Protein AF-A0A9N9JPP6-F1 (afdb_monomer_lite)

Organism: NCBI:txid1433469

Radius of gyration: 51.6 Å; chains: 1; bounding box: 76×22×141 Å

Foldseek 3Di:
DEEAEDDDPCPLVPPCPVVVPDDPVVVVVCVVVPVDYAYQDDCVNPNPVDPSNVVRVVSNVVSVVPPPDDDDDPVNVVVVVVVVVVVVVVVVVVVVVVVVVVVVVVVVVVVVVVVVVVVVVVVVVVVVVVVVVVVVVVVVVVVVVVCVCVVDVVVVVVVVVVVVVD

Sequence (166 aa):
MAVFSKPTREQMTSPDKMQRDLNIPFKKFVASIGGRMGISPNPEIFTPDFAIYQNLLLEIKNHINNTPRVYENEKFKEVRKSYDDLQLKKDLEKETAKKNYEEDLIKVGKQKAEEHYNQRIAEITLDYDDRVTEILVVFAAAAIIGIIVFANPAVCRLAITLLANS

Structure (mmCIF, N/CA/C/O backbone):
data_AF-A0A9N9JPP6-F1
#
_entry.id   AF-A0A9N9JPP6-F1
#
loop_
_atom_site.group_PDB
_atom_site.id
_atom_site.type_symbol
_atom_site.label_atom_id
_atom_site.label_alt_id
_atom_site.label_comp_id
_atom_site.label_asym_id
_atom_site.label_entity_id
_atom_site.label_seq_id
_atom_site.pdbx_PDB_ins_code
_atom_site.Cartn_x
_atom_site.Cartn_y
_atom_site.Cartn_z
_atom_site.occupancy
_atom_site.B_iso_or_equiv
_atom_site.auth_seq_id
_atom_site.auth_comp_id
_atom_site.auth_asym_id
_atom_site.auth_atom_id
_atom_site.pdbx_PDB_model_num
ATOM 1 N N . MET A 1 1 ? -9.484 1.822 21.577 1.00 88.38 1 MET A N 1
ATOM 2 C CA . MET A 1 1 ? -10.872 2.253 21.843 1.00 88.38 1 MET A CA 1
ATOM 3 C C . MET A 1 1 ? -11.657 1.048 22.327 1.00 88.38 1 MET A C 1
ATOM 5 O O . MET A 1 1 ? -11.333 -0.056 21.908 1.00 88.38 1 MET A O 1
ATOM 9 N N . ALA A 1 2 ? -12.646 1.251 23.192 1.00 92.38 2 ALA A N 1
ATOM 10 C CA . ALA A 1 2 ? -13.611 0.225 23.580 1.00 92.38 2 ALA A CA 1
ATOM 11 C C . ALA A 1 2 ? -14.945 0.464 22.860 1.00 92.38 2 ALA A C 1
ATOM 13 O O . ALA A 1 2 ? -15.378 1.607 22.773 1.00 92.38 2 ALA A O 1
ATOM 14 N N . VAL A 1 3 ? -15.606 -0.581 22.365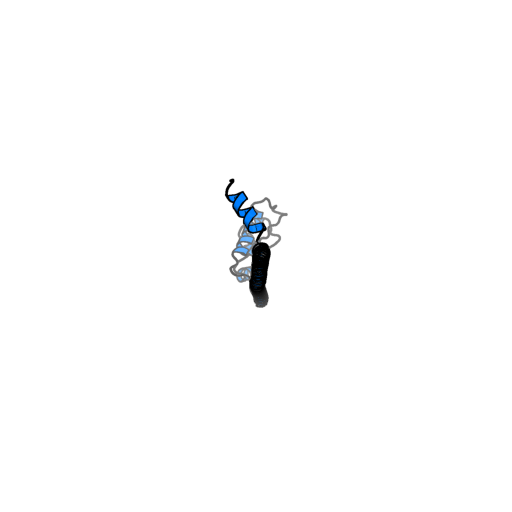 1.00 94.56 3 VAL A N 1
ATOM 15 C CA . VAL A 1 3 ? -16.968 -0.464 21.823 1.00 94.56 3 VAL A CA 1
ATOM 16 C C . VAL A 1 3 ? -17.880 -1.379 22.614 1.00 94.56 3 VAL A C 1
ATOM 18 O O . VAL A 1 3 ? -17.627 -2.579 22.708 1.00 94.56 3 VAL A O 1
ATOM 21 N N . PHE A 1 4 ? -18.925 -0.806 23.198 1.00 93.62 4 PHE A N 1
ATOM 22 C CA . PHE A 1 4 ? -19.883 -1.546 24.004 1.00 93.62 4 PHE A CA 1
ATOM 23 C C . PHE A 1 4 ? -21.088 -1.929 23.152 1.00 93.62 4 PHE A C 1
ATOM 25 O O . PHE A 1 4 ? -21.653 -1.091 22.451 1.00 93.62 4 PHE A O 1
ATOM 32 N N . SER A 1 5 ? -21.449 -3.208 23.182 1.00 93.38 5 SER A N 1
ATOM 33 C CA . SER A 1 5 ? -22.584 -3.751 22.436 1.00 93.38 5 SER A CA 1
ATOM 34 C C . SER A 1 5 ? -23.823 -3.867 23.318 1.00 93.38 5 SER A C 1
ATOM 36 O O . SER A 1 5 ? -23.725 -3.838 24.545 1.00 93.38 5 SER A O 1
ATOM 38 N N . LYS A 1 6 ? -24.985 -4.016 22.671 1.00 91.81 6 LYS A N 1
ATOM 39 C CA . LYS A 1 6 ? -26.300 -4.161 23.317 1.00 91.81 6 LYS A CA 1
ATOM 40 C C . LYS A 1 6 ? -26.628 -3.029 24.309 1.00 91.81 6 LYS A C 1
ATOM 42 O O . LYS A 1 6 ? -26.980 -3.313 25.455 1.00 91.81 6 LYS A O 1
ATOM 47 N N . PRO A 1 7 ? -26.521 -1.753 23.896 1.00 94.19 7 PRO A N 1
ATOM 48 C CA . PRO A 1 7 ? -26.941 -0.650 24.747 1.00 94.19 7 PRO A CA 1
ATOM 49 C C . PRO A 1 7 ? -28.439 -0.716 25.043 1.00 94.19 7 PRO A C 1
ATOM 51 O O . PRO A 1 7 ? -29.235 -1.199 24.233 1.00 94.19 7 PRO A O 1
ATOM 54 N N . THR A 1 8 ? -28.832 -0.170 26.188 1.00 95.38 8 THR A N 1
ATOM 55 C CA . THR A 1 8 ? -30.239 0.133 26.458 1.00 95.38 8 THR A CA 1
ATOM 56 C C . THR A 1 8 ? -30.688 1.348 25.646 1.00 95.38 8 THR A C 1
ATOM 58 O O . THR A 1 8 ? -29.871 2.136 25.162 1.00 95.38 8 THR A O 1
ATOM 61 N N . ARG A 1 9 ? -32.006 1.555 25.534 1.00 95.31 9 ARG A N 1
ATOM 62 C CA . ARG A 1 9 ? -32.556 2.746 24.870 1.00 95.31 9 ARG A CA 1
ATOM 63 C C . ARG A 1 9 ? -32.009 4.042 25.476 1.00 95.31 9 ARG A C 1
ATOM 65 O O . ARG A 1 9 ? -31.587 4.909 24.723 1.00 95.31 9 ARG A O 1
ATOM 72 N N . GLU A 1 10 ? -31.945 4.136 26.806 1.00 95.19 10 GLU A N 1
ATOM 73 C CA . GLU A 1 10 ? -31.399 5.311 27.501 1.00 95.19 10 GLU A CA 1
ATOM 74 C C . GLU A 1 10 ? -29.927 5.561 27.168 1.00 95.19 10 GLU A C 1
ATOM 76 O O . GLU A 1 10 ? -29.527 6.703 26.954 1.00 95.19 10 GLU A O 1
ATOM 81 N N . GLN A 1 11 ? -29.117 4.502 27.087 1.00 94.69 11 GLN A N 1
ATOM 82 C CA . GLN A 1 11 ? -27.703 4.615 26.728 1.00 94.69 11 GLN A CA 1
ATOM 83 C C . GLN A 1 11 ? -27.504 5.113 25.292 1.00 94.69 11 GLN A C 1
ATOM 85 O O . GLN A 1 11 ? -26.522 5.796 25.030 1.00 94.69 11 GLN A O 1
ATOM 90 N N . MET A 1 12 ? -28.433 4.813 24.377 1.00 93.69 12 MET A N 1
ATOM 91 C CA . MET A 1 12 ? -28.393 5.313 22.997 1.00 93.69 12 MET A CA 1
ATOM 92 C C . MET A 1 12 ? -28.894 6.756 22.863 1.00 93.69 12 MET A C 1
ATOM 94 O O . MET A 1 12 ? -28.460 7.470 21.967 1.00 93.69 12 MET A O 1
ATOM 98 N N . THR A 1 13 ? -29.824 7.190 23.717 1.00 93.88 13 THR A N 1
ATOM 99 C CA . THR A 1 13 ? -30.437 8.527 23.629 1.00 93.88 13 THR A CA 1
ATOM 100 C C . THR A 1 13 ? -29.732 9.585 24.472 1.00 93.88 13 THR A C 1
ATOM 102 O O . THR A 1 13 ? -29.945 10.775 24.257 1.00 93.88 13 THR A O 1
ATOM 105 N N . SER A 1 14 ? -28.941 9.182 25.468 1.00 92.12 14 SER A N 1
ATOM 106 C CA . SER A 1 14 ? -28.325 10.090 26.437 1.00 92.12 14 SER A CA 1
ATOM 107 C C . SER A 1 14 ? -26.793 10.045 26.356 1.00 92.12 14 SER A C 1
ATOM 109 O O . SER A 1 14 ? -26.220 9.017 26.724 1.00 92.12 14 SER A O 1
ATOM 111 N N . PRO A 1 15 ? -26.124 11.157 25.985 1.00 78.69 15 PRO A N 1
ATOM 112 C CA . PRO A 1 15 ? -24.684 11.191 25.690 1.00 78.69 15 PRO A CA 1
ATOM 113 C C . PRO A 1 15 ? -23.775 10.585 26.773 1.00 78.69 15 PRO A C 1
ATOM 115 O O . PRO A 1 15 ? -22.857 9.833 26.469 1.00 78.69 15 PRO A O 1
ATOM 118 N N . ASP A 1 16 ? -24.078 10.822 28.052 1.00 88.19 16 ASP A N 1
ATOM 119 C CA . ASP A 1 16 ? -23.195 10.417 29.158 1.00 88.19 16 ASP A CA 1
ATOM 120 C C . ASP A 1 16 ? -23.697 9.190 29.933 1.00 88.19 16 ASP A C 1
ATOM 122 O O . ASP A 1 16 ? -23.066 8.740 30.897 1.00 88.19 16 ASP A O 1
ATOM 126 N N . LYS A 1 17 ? -24.872 8.656 29.577 1.00 94.50 17 LYS A N 1
ATOM 127 C CA . LYS A 1 17 ? -25.525 7.597 30.362 1.00 94.50 17 LYS A CA 1
ATOM 128 C C . LYS A 1 17 ? -24.664 6.340 30.405 1.00 94.50 17 LYS A C 1
ATOM 130 O O . LYS A 1 17 ? -24.417 5.813 31.488 1.00 94.50 17 LYS A O 1
ATOM 135 N N . MET A 1 18 ? -24.123 5.937 29.258 1.00 91.56 18 MET A N 1
ATOM 136 C CA . MET A 1 18 ? -23.221 4.792 29.171 1.00 91.56 18 MET A CA 1
ATOM 137 C C . MET A 1 18 ? -21.985 4.964 30.065 1.00 91.56 18 MET A C 1
ATOM 139 O O . MET A 1 18 ? -21.631 4.049 30.802 1.00 91.56 18 MET A O 1
ATOM 143 N N . GLN A 1 19 ? -21.351 6.140 30.056 1.00 90.25 19 GLN A N 1
ATOM 144 C CA . GLN A 1 19 ? -20.150 6.398 30.854 1.00 90.25 19 GLN A CA 1
ATOM 145 C C . GLN A 1 19 ? -20.433 6.344 32.363 1.00 90.25 19 GLN A C 1
ATOM 147 O O . GLN A 1 19 ? -19.616 5.831 33.136 1.00 90.25 19 GLN A O 1
ATOM 152 N N . ARG A 1 20 ? -21.602 6.838 32.794 1.00 92.75 20 ARG A N 1
ATOM 153 C CA . ARG A 1 20 ? -22.036 6.754 34.196 1.00 92.75 20 ARG A CA 1
ATOM 154 C C . ARG A 1 20 ? -22.275 5.314 34.638 1.00 92.75 20 ARG A C 1
ATOM 156 O O . ARG A 1 20 ? -21.833 4.964 35.736 1.00 92.75 20 ARG A O 1
ATOM 163 N N . ASP A 1 21 ? -22.885 4.507 33.771 1.00 95.00 21 ASP A N 1
ATOM 164 C CA . ASP A 1 21 ? -23.247 3.107 34.028 1.00 95.00 21 ASP A CA 1
ATOM 165 C C . ASP A 1 21 ? -22.037 2.161 34.092 1.00 95.00 21 ASP A C 1
ATOM 167 O O . ASP A 1 21 ? -22.141 1.055 34.626 1.00 95.00 21 ASP A O 1
ATOM 171 N N . LEU A 1 22 ? -20.866 2.579 33.596 1.00 93.81 22 LEU A N 1
ATOM 172 C CA . LEU A 1 22 ? -19.646 1.784 33.720 1.00 93.81 22 LEU A CA 1
ATOM 173 C C . LEU A 1 22 ? -19.262 1.567 35.193 1.00 93.81 22 LEU A C 1
ATOM 175 O O . LEU A 1 22 ? -19.197 2.498 36.005 1.00 93.81 22 LEU A O 1
ATOM 179 N N . ASN A 1 23 ? -18.903 0.327 35.523 1.00 95.38 23 ASN A N 1
ATOM 180 C CA . ASN A 1 23 ? -18.301 0.007 36.813 1.00 95.38 23 ASN A CA 1
ATOM 181 C C . ASN A 1 23 ? -16.854 0.539 36.905 1.00 95.38 23 ASN A C 1
ATOM 183 O O . ASN A 1 23 ? -16.249 0.958 35.915 1.00 95.38 23 ASN A O 1
ATOM 187 N N . IL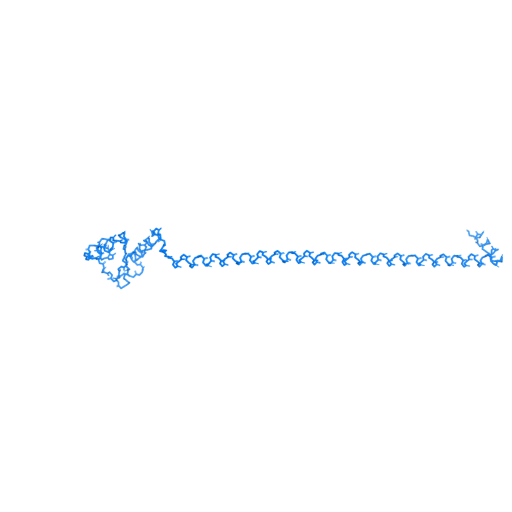E A 1 24 ? -16.284 0.526 38.114 1.00 96.44 24 ILE A N 1
ATOM 188 C CA . ILE A 1 24 ? -14.945 1.078 38.378 1.00 96.44 24 ILE A CA 1
ATOM 189 C C . ILE A 1 24 ? -13.855 0.440 37.486 1.00 96.44 24 ILE A C 1
ATOM 191 O O . ILE A 1 24 ? -13.078 1.199 36.900 1.00 96.44 24 ILE A O 1
ATOM 195 N N . PRO A 1 25 ? -13.778 -0.898 37.321 1.00 96.50 25 PRO A N 1
ATOM 196 C CA . PRO A 1 25 ? -12.823 -1.517 36.399 1.00 96.50 25 PRO A CA 1
ATOM 197 C C . PRO A 1 25 ? -12.921 -1.001 34.960 1.00 96.50 25 PRO A C 1
ATOM 199 O O . PRO A 1 25 ? -11.906 -0.610 34.382 1.00 96.50 25 PRO A O 1
ATOM 202 N N . PHE A 1 26 ? -14.128 -0.930 34.391 1.00 94.00 26 PHE A N 1
ATOM 203 C CA . PHE A 1 26 ? -14.307 -0.447 33.021 1.00 94.00 26 PHE A CA 1
ATOM 204 C C . PHE A 1 26 ? -14.002 1.044 32.887 1.00 94.00 26 PHE A C 1
ATOM 206 O O . PHE A 1 26 ? -13.386 1.440 31.900 1.00 94.00 26 PHE A O 1
ATOM 213 N N . LYS A 1 27 ? -14.335 1.865 33.892 1.00 94.75 27 LYS A N 1
ATOM 214 C CA . LYS A 1 27 ? -13.933 3.281 33.928 1.00 94.75 27 LYS A CA 1
ATOM 215 C C . LYS A 1 27 ? -12.412 3.430 33.868 1.00 94.75 27 LYS A C 1
ATOM 217 O O . LYS A 1 27 ? -11.909 4.204 33.056 1.00 94.75 27 LYS A O 1
ATOM 222 N N . LYS A 1 28 ? -11.672 2.646 34.665 1.00 96.12 28 LYS A N 1
ATOM 223 C CA . LYS A 1 28 ? -10.197 2.635 34.639 1.00 96.12 28 LYS A CA 1
ATOM 224 C C . LYS A 1 28 ? -9.649 2.172 33.289 1.00 96.12 28 LYS A C 1
ATOM 226 O O . LYS A 1 28 ? -8.728 2.791 32.763 1.00 96.12 28 LYS A O 1
ATOM 231 N N . PHE A 1 29 ? -10.228 1.125 32.706 1.00 94.94 29 PHE A N 1
ATOM 232 C CA . PHE A 1 29 ? -9.832 0.639 31.385 1.00 94.94 29 PHE A CA 1
ATOM 233 C C . PHE A 1 29 ? -10.043 1.697 30.294 1.00 94.94 29 PHE A C 1
ATOM 235 O O . PHE A 1 29 ? -9.106 2.002 29.558 1.00 94.94 29 PHE A O 1
ATOM 242 N N . VAL A 1 30 ? -11.229 2.310 30.228 1.00 93.00 30 VAL A N 1
ATOM 243 C CA . VAL A 1 30 ? -11.539 3.371 29.257 1.00 93.00 30 VAL A CA 1
ATOM 244 C C . VAL A 1 30 ? -10.592 4.560 29.433 1.00 93.00 30 VAL A C 1
ATOM 246 O O . VAL A 1 30 ? -10.064 5.071 28.445 1.00 93.00 30 VAL A O 1
ATOM 249 N N . ALA A 1 31 ? -10.290 4.952 30.674 1.00 93.12 31 ALA A N 1
ATOM 250 C CA . ALA A 1 31 ? -9.290 5.982 30.946 1.00 93.12 31 ALA A CA 1
ATOM 251 C C . ALA A 1 31 ? -7.895 5.594 30.411 1.00 93.12 31 ALA A C 1
ATOM 253 O O . ALA A 1 31 ? -7.256 6.405 29.744 1.00 93.12 31 ALA A O 1
ATOM 254 N N . SER A 1 32 ? -7.455 4.344 30.611 1.00 93.44 32 SER A N 1
ATOM 255 C CA . SER A 1 32 ? -6.138 3.855 30.156 1.00 93.44 32 SER A CA 1
ATOM 256 C C . SER A 1 32 ? -5.951 3.885 28.634 1.00 93.44 32 SER A C 1
ATOM 258 O O . SER A 1 32 ? -4.837 4.050 28.144 1.00 93.44 32 SER A O 1
ATOM 260 N N . ILE A 1 33 ? -7.044 3.788 27.871 1.00 89.88 33 ILE A N 1
ATOM 261 C CA . ILE A 1 33 ? -7.030 3.868 26.402 1.00 89.88 33 ILE A CA 1
ATOM 262 C C . ILE A 1 33 ? -7.306 5.288 25.881 1.00 89.88 33 ILE A C 1
ATOM 264 O O . ILE A 1 33 ? -7.592 5.459 24.688 1.00 89.88 33 ILE A O 1
ATOM 268 N N . GLY A 1 34 ? -7.199 6.297 26.752 1.00 88.75 34 GLY A N 1
ATOM 269 C CA . GLY A 1 34 ? -7.348 7.715 26.427 1.00 88.75 34 GLY A CA 1
ATOM 270 C C . GLY A 1 34 ? -8.797 8.196 26.397 1.00 88.75 34 GLY A C 1
ATOM 271 O O . GLY A 1 34 ? -9.130 9.047 25.583 1.00 88.75 34 GLY A O 1
ATOM 272 N N . GLY A 1 35 ? -9.687 7.592 27.189 1.00 89.62 35 GLY A N 1
ATOM 273 C CA . GLY A 1 35 ? -11.109 7.957 27.233 1.00 89.62 35 GLY A CA 1
ATOM 274 C C . GLY A 1 35 ? -11.909 7.543 25.993 1.00 89.62 35 GLY A C 1
ATOM 275 O O . GLY A 1 35 ? -13.098 7.822 25.910 1.00 89.62 35 GLY A O 1
ATOM 276 N N . ARG A 1 36 ? -11.275 6.870 25.025 1.00 89.19 36 ARG A N 1
ATOM 277 C CA . ARG A 1 36 ? -11.892 6.502 23.746 1.00 89.19 36 ARG A CA 1
ATOM 278 C C . ARG A 1 36 ? -12.814 5.306 23.921 1.00 89.19 36 ARG A C 1
ATOM 280 O O . ARG A 1 36 ? -12.345 4.160 23.972 1.00 89.19 36 ARG A O 1
ATOM 287 N N . MET A 1 37 ? -14.110 5.569 23.933 1.00 92.38 37 MET A N 1
ATOM 288 C CA . MET A 1 37 ? -15.148 4.554 23.894 1.00 92.38 37 MET A CA 1
ATOM 289 C C . MET A 1 37 ? -16.243 4.926 22.899 1.00 92.38 37 MET A C 1
ATOM 291 O O . MET A 1 37 ? -16.378 6.085 22.554 1.00 92.38 37 MET A O 1
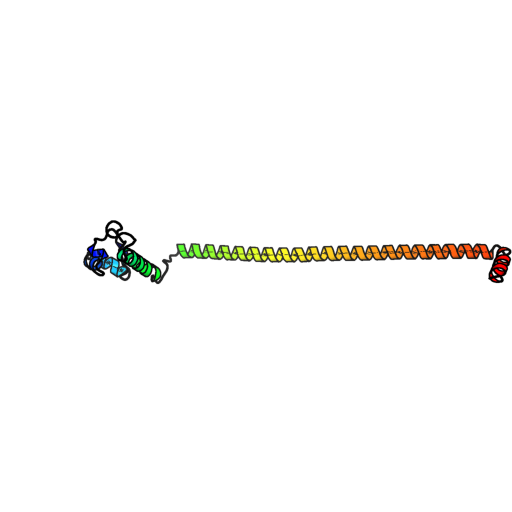ATOM 295 N N . GLY A 1 38 ? -17.023 3.946 22.464 1.00 93.06 38 GLY A N 1
ATOM 296 C CA . GLY A 1 38 ? -18.225 4.170 21.672 1.00 93.06 38 GLY A CA 1
ATOM 297 C C . GLY A 1 38 ? -19.289 3.125 21.982 1.00 93.06 38 GLY A C 1
ATOM 298 O O . GLY A 1 38 ? -19.021 2.113 22.641 1.00 93.06 38 GLY A O 1
ATOM 299 N N . ILE A 1 39 ? -20.498 3.367 21.493 1.00 94.81 39 ILE A N 1
ATOM 300 C CA . ILE A 1 39 ? -21.640 2.471 21.658 1.00 94.81 39 ILE A CA 1
ATOM 301 C C . ILE A 1 39 ? -21.995 1.899 20.290 1.00 94.81 39 ILE A C 1
ATOM 303 O O . ILE A 1 39 ? -22.299 2.640 19.360 1.00 94.81 39 ILE A O 1
ATOM 307 N N . SER A 1 40 ? -21.967 0.575 20.162 1.00 94.69 40 SER A N 1
ATOM 308 C CA . SER A 1 40 ? -22.482 -0.087 18.967 1.00 94.69 40 SER A CA 1
ATOM 309 C C . SER A 1 40 ? -24.008 0.033 18.971 1.00 94.69 40 SER A C 1
ATOM 311 O O . SER A 1 40 ? -24.640 -0.383 19.948 1.00 94.69 40 SER A O 1
ATOM 313 N N . PRO A 1 41 ? -24.614 0.620 17.927 1.00 93.44 41 PRO A N 1
ATOM 314 C CA . PRO A 1 41 ? -26.048 0.838 17.921 1.00 93.44 41 PRO A CA 1
ATOM 315 C C . PRO A 1 41 ? -26.807 -0.493 17.850 1.00 93.44 41 PRO A C 1
ATOM 317 O O . PRO A 1 41 ? -26.363 -1.441 17.203 1.00 93.44 41 PRO A O 1
ATOM 320 N N . ASN A 1 42 ? -27.958 -0.563 18.524 1.00 95.06 42 ASN A N 1
ATOM 321 C CA . ASN A 1 42 ? -28.805 -1.751 18.5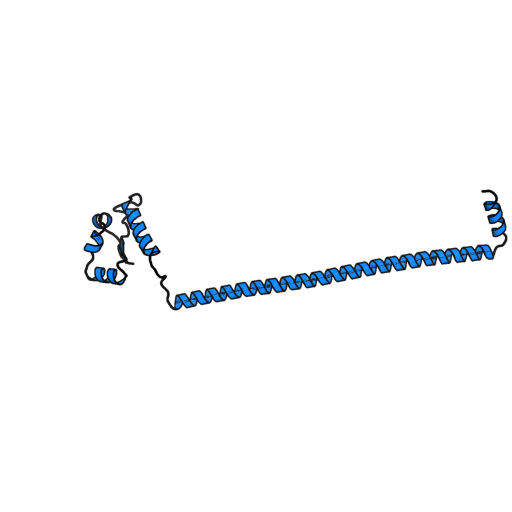32 1.00 95.06 42 ASN A CA 1
ATOM 322 C C . ASN A 1 42 ? -29.977 -1.599 17.537 1.00 95.06 42 ASN A C 1
ATOM 324 O O . ASN A 1 42 ? -30.887 -0.811 17.825 1.00 95.06 42 ASN A O 1
ATOM 328 N N . PRO A 1 43 ? -30.004 -2.360 16.421 1.00 94.06 43 PRO A N 1
ATOM 329 C CA . PRO A 1 43 ? -31.074 -2.286 15.425 1.00 94.06 43 PRO A CA 1
ATOM 330 C C . PRO A 1 43 ? -32.446 -2.729 15.958 1.00 94.06 43 PRO A C 1
ATOM 332 O O . PRO A 1 43 ? -33.462 -2.329 15.398 1.00 94.06 43 PRO A O 1
ATOM 335 N N . GLU A 1 44 ? -32.495 -3.502 17.050 1.00 94.81 44 GLU A N 1
ATOM 336 C CA . GLU A 1 44 ? -33.749 -3.898 17.710 1.00 94.81 44 GLU A CA 1
ATOM 337 C C . GLU A 1 44 ? -34.419 -2.727 18.454 1.00 94.81 44 GLU A C 1
ATOM 339 O O . GLU A 1 44 ? -35.618 -2.765 18.721 1.00 94.81 44 GLU A O 1
ATOM 344 N N . ILE A 1 45 ? -33.657 -1.680 18.805 1.00 94.75 45 ILE A N 1
ATOM 345 C CA . ILE A 1 45 ? -34.159 -0.502 19.535 1.00 94.75 45 ILE A CA 1
ATOM 346 C C . ILE A 1 45 ? -34.385 0.674 18.585 1.00 94.75 45 ILE A C 1
ATOM 348 O O . ILE A 1 45 ? -35.427 1.326 18.659 1.00 94.75 45 ILE A O 1
ATOM 352 N N . PHE A 1 46 ? -33.400 0.950 17.729 1.00 93.56 46 PHE A N 1
ATOM 353 C CA . PHE A 1 46 ? -33.445 1.980 16.697 1.00 93.56 46 PHE A CA 1
ATOM 354 C C . PHE A 1 46 ? -32.923 1.373 15.401 1.00 93.56 46 PHE A C 1
ATOM 356 O O . PHE A 1 46 ? -31.775 0.941 15.357 1.00 93.56 46 PHE A O 1
ATOM 363 N N . THR A 1 47 ? -33.737 1.349 14.347 1.00 94.25 47 THR A N 1
ATOM 364 C CA . THR A 1 47 ? -33.299 0.856 13.034 1.00 94.25 47 THR A CA 1
ATOM 365 C C . THR A 1 47 ? -32.265 1.806 12.404 1.00 94.25 47 THR A C 1
ATOM 367 O O . THR A 1 47 ? -32.135 2.956 12.838 1.00 94.25 47 THR A O 1
ATOM 370 N N . PRO A 1 48 ? -31.529 1.369 11.365 1.00 94.62 48 PRO A N 1
ATOM 371 C CA . PRO A 1 48 ? -30.524 2.202 10.703 1.00 94.62 48 PRO A CA 1
ATOM 372 C C . PRO A 1 48 ? -31.023 3.543 10.148 1.00 94.62 48 PRO A C 1
ATOM 374 O O . PRO A 1 48 ? -30.217 4.454 9.971 1.00 94.62 48 PRO A O 1
ATOM 377 N N . ASP A 1 49 ? -32.326 3.691 9.908 1.00 95.56 49 ASP A N 1
ATOM 378 C CA . ASP A 1 49 ? -32.924 4.928 9.388 1.00 95.56 49 ASP A CA 1
ATOM 379 C C . ASP A 1 49 ? -33.003 6.045 10.442 1.00 95.56 49 ASP A C 1
ATOM 381 O O . ASP A 1 49 ? -33.186 7.218 10.112 1.00 95.56 49 ASP A O 1
ATOM 385 N N . PHE A 1 50 ? -32.850 5.712 11.728 1.00 95.88 50 PHE A N 1
ATOM 386 C CA . PHE A 1 50 ? -32.873 6.704 12.796 1.00 95.88 50 PHE A CA 1
ATOM 387 C C . PHE A 1 50 ? -31.544 7.455 12.894 1.00 95.88 50 PHE A C 1
ATOM 389 O O . PHE A 1 50 ? -30.466 6.861 12.951 1.00 95.88 50 PHE A O 1
ATOM 396 N N . ALA A 1 51 ? -31.626 8.778 13.059 1.00 95.62 51 ALA A N 1
ATOM 397 C CA . ALA A 1 51 ? -30.456 9.638 13.241 1.00 95.62 51 ALA A CA 1
ATOM 398 C C . ALA A 1 51 ? -29.558 9.191 14.410 1.00 95.62 51 ALA A C 1
ATOM 400 O O . ALA A 1 51 ? -28.339 9.237 14.299 1.00 95.62 51 ALA A O 1
ATOM 401 N N . ILE A 1 52 ? -30.146 8.697 15.508 1.00 94.75 52 ILE A N 1
ATOM 402 C CA . ILE A 1 52 ? -29.398 8.171 16.664 1.00 94.75 52 ILE A CA 1
ATOM 403 C C . ILE A 1 52 ? -28.472 7.022 16.243 1.00 94.75 52 ILE A C 1
ATOM 405 O O . ILE A 1 52 ? -27.307 7.003 16.629 1.00 94.75 52 ILE A O 1
ATOM 409 N N . TYR A 1 53 ? -28.965 6.091 15.422 1.00 95.56 53 TYR A N 1
ATOM 410 C CA . TYR A 1 53 ? -28.179 4.957 14.939 1.00 95.56 53 TYR A CA 1
ATOM 411 C C . TYR A 1 53 ? -26.959 5.436 14.140 1.00 95.56 53 TYR A C 1
ATOM 413 O O . TYR A 1 53 ? -25.832 5.011 14.392 1.00 95.56 53 TYR A O 1
ATOM 421 N N . GLN A 1 54 ? -27.183 6.370 13.213 1.00 95.81 54 GLN A N 1
ATOM 422 C CA . GLN A 1 54 ? -26.135 6.930 12.359 1.00 95.81 54 GLN A CA 1
ATOM 423 C C . GLN A 1 54 ? -25.119 7.764 13.149 1.00 95.81 54 GLN A C 1
ATOM 425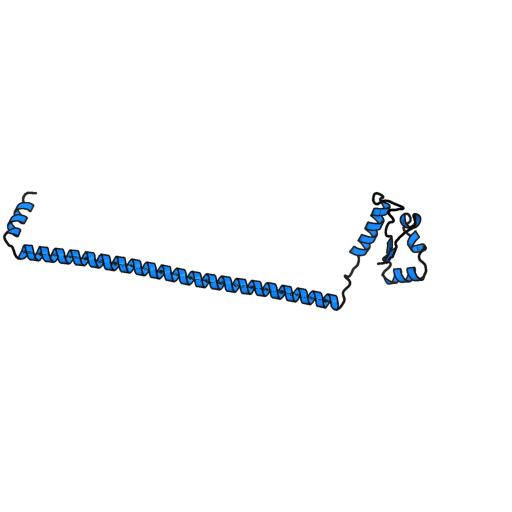 O O . GLN A 1 54 ? -23.915 7.646 12.920 1.00 95.81 54 GLN A O 1
ATOM 430 N N . ASN A 1 55 ? -25.578 8.556 14.121 1.00 95.00 55 ASN A N 1
ATOM 431 C CA . ASN A 1 55 ? -24.712 9.376 14.967 1.00 95.00 55 ASN A CA 1
ATOM 432 C C . ASN A 1 55 ? -23.742 8.520 15.790 1.00 95.00 55 ASN A C 1
ATOM 434 O O . ASN A 1 55 ? -22.555 8.836 15.847 1.00 95.00 55 ASN A O 1
ATOM 438 N N . LEU A 1 56 ? -24.213 7.404 16.357 1.00 94.12 56 LEU A N 1
ATOM 439 C CA . LEU A 1 56 ? -23.362 6.472 17.106 1.00 94.12 56 LEU A CA 1
ATOM 440 C C . LEU A 1 56 ? -22.285 5.827 16.216 1.00 94.12 56 LEU A C 1
ATOM 442 O O . LEU A 1 56 ? -21.128 5.696 16.622 1.00 94.12 56 LEU A O 1
ATOM 446 N N . LEU A 1 57 ? -22.625 5.467 14.972 1.00 95.06 57 LEU A N 1
ATOM 447 C CA . LEU A 1 57 ? -21.631 4.978 14.008 1.00 95.06 57 LEU A CA 1
ATOM 448 C C . LEU A 1 57 ? -20.621 6.058 13.619 1.00 95.06 57 LEU A C 1
ATOM 450 O O . LEU A 1 57 ? -19.428 5.768 13.491 1.00 95.06 57 LEU A O 1
ATOM 454 N N . LEU A 1 58 ? -21.082 7.295 13.433 1.00 94.88 58 LEU A N 1
ATOM 455 C CA . LEU A 1 58 ? -20.219 8.422 13.105 1.00 94.88 58 LEU A CA 1
ATOM 456 C C . LEU A 1 58 ? -19.230 8.714 14.240 1.00 94.88 58 LEU A C 1
ATOM 458 O O . LEU A 1 58 ? -18.055 8.946 13.972 1.00 94.88 58 LEU A O 1
ATOM 462 N N . GLU A 1 59 ? -19.667 8.636 15.495 1.00 92.44 59 GLU A N 1
ATOM 463 C CA . GLU A 1 59 ? -18.806 8.791 16.670 1.00 92.44 59 GLU A CA 1
ATOM 464 C C . GLU A 1 59 ? -17.710 7.715 16.721 1.00 92.44 59 GLU A C 1
ATOM 466 O O . GLU A 1 59 ? -16.522 8.034 16.832 1.00 92.44 59 GLU A O 1
ATOM 471 N N . ILE A 1 60 ? -18.080 6.443 16.530 1.00 93.62 60 ILE A N 1
ATOM 472 C CA . ILE A 1 60 ? -17.117 5.334 16.431 1.00 93.62 60 ILE A CA 1
ATOM 473 C C . ILE A 1 60 ? -16.112 5.593 15.301 1.00 93.62 60 ILE A C 1
ATOM 475 O O . ILE A 1 60 ? -14.902 5.448 15.494 1.00 93.62 60 ILE A O 1
ATOM 479 N N . LYS A 1 61 ? -16.595 6.009 14.125 1.00 93.88 61 LYS A N 1
ATOM 480 C CA . LYS A 1 61 ? -15.746 6.326 12.971 1.00 93.88 61 LYS A CA 1
ATOM 481 C C . LYS A 1 61 ? -14.790 7.480 13.273 1.00 93.88 61 LYS A C 1
ATOM 483 O O . LYS A 1 61 ? -13.611 7.394 12.933 1.00 93.88 61 LYS A O 1
ATOM 488 N N . ASN A 1 62 ? -15.261 8.522 13.953 1.00 92.25 62 ASN A N 1
ATOM 489 C CA . ASN A 1 62 ? -14.439 9.659 14.358 1.00 92.25 62 ASN A CA 1
ATOM 490 C C . ASN A 1 62 ? -13.318 9.226 15.304 1.00 92.25 62 ASN A C 1
ATOM 492 O O . ASN A 1 62 ? -12.174 9.639 15.127 1.00 92.25 62 ASN A O 1
ATOM 496 N N . HIS A 1 63 ? -13.592 8.343 16.264 1.00 89.88 63 HIS A N 1
ATOM 497 C CA . HIS A 1 63 ? -12.545 7.804 17.131 1.00 89.88 63 HIS A CA 1
ATOM 498 C C . HIS A 1 63 ? -11.507 6.954 16.386 1.00 89.88 63 HIS A C 1
ATOM 500 O O . HIS A 1 63 ? -10.319 7.024 16.714 1.00 89.88 63 HIS A O 1
ATOM 506 N N . ILE A 1 64 ? -11.929 6.160 15.397 1.00 88.81 64 ILE A N 1
ATOM 507 C CA . ILE A 1 64 ? -11.013 5.377 14.554 1.00 88.81 64 ILE A CA 1
ATOM 508 C C . ILE A 1 64 ? -10.106 6.323 13.760 1.00 88.81 64 ILE A C 1
ATOM 510 O O . ILE A 1 64 ? -8.886 6.198 13.834 1.00 88.81 64 ILE A O 1
ATOM 514 N N . ASN A 1 65 ? -10.690 7.308 13.076 1.00 89.19 65 ASN A N 1
ATOM 515 C CA . ASN A 1 65 ? -9.954 8.254 12.236 1.00 89.19 65 ASN A CA 1
ATOM 516 C C . ASN A 1 65 ? -9.000 9.147 13.040 1.00 89.19 65 ASN A C 1
ATOM 518 O O . ASN A 1 65 ? -7.894 9.425 12.592 1.00 89.19 65 ASN A O 1
ATOM 522 N N . ASN A 1 66 ? -9.398 9.555 14.246 1.00 85.94 66 ASN A N 1
ATOM 523 C CA . ASN A 1 66 ? -8.588 10.399 15.126 1.00 85.94 66 ASN A CA 1
ATOM 524 C C . ASN A 1 66 ? -7.588 9.599 15.976 1.00 85.94 66 ASN A C 1
ATOM 526 O O . ASN A 1 66 ? -7.003 10.138 16.917 1.00 85.94 66 ASN A O 1
ATOM 530 N N . THR A 1 67 ? -7.397 8.304 15.708 1.00 83.50 67 THR A N 1
ATOM 531 C CA . THR A 1 67 ? -6.376 7.522 16.405 1.00 83.50 67 THR A CA 1
ATOM 532 C C . THR A 1 67 ? -4.989 7.908 15.868 1.00 83.50 67 THR A C 1
ATOM 534 O O . THR A 1 67 ? -4.684 7.624 14.715 1.00 83.50 67 THR A O 1
ATOM 537 N N . PRO A 1 68 ? -4.120 8.529 16.692 1.00 75.38 68 PRO A N 1
ATOM 538 C CA . PRO A 1 68 ? -2.937 9.252 16.212 1.00 75.38 68 PRO A CA 1
ATOM 539 C C . PRO A 1 68 ? -1.812 8.357 15.679 1.00 75.38 68 PRO A C 1
ATOM 541 O O . PRO A 1 68 ? -0.861 8.853 15.082 1.00 75.38 68 PRO A O 1
ATOM 544 N N . ARG A 1 69 ? -1.876 7.042 15.914 1.00 74.69 69 ARG A N 1
ATOM 545 C CA . ARG A 1 69 ? -0.841 6.103 15.483 1.00 74.69 69 ARG A CA 1
ATOM 546 C C . ARG A 1 69 ? -1.466 4.787 15.057 1.00 74.69 69 ARG A C 1
ATOM 548 O O . ARG A 1 69 ? -2.249 4.204 15.807 1.00 74.69 69 ARG A O 1
ATOM 555 N N . VAL A 1 70 ? -1.073 4.304 13.882 1.00 77.31 70 VAL A N 1
ATOM 556 C CA . VAL A 1 70 ? -1.295 2.906 13.506 1.00 77.31 70 VAL A CA 1
ATOM 557 C C . VAL A 1 70 ? -0.508 2.045 14.488 1.00 77.31 70 VAL A C 1
ATOM 559 O O . VAL A 1 70 ? 0.633 2.367 14.825 1.00 77.31 70 VAL A O 1
ATOM 562 N N . TYR A 1 71 ? -1.128 0.984 14.997 1.00 74.75 71 TYR A N 1
ATOM 563 C CA . TYR A 1 71 ? -0.425 0.040 15.852 1.00 74.75 71 TYR A CA 1
ATOM 564 C C . TYR A 1 71 ? 0.735 -0.573 15.062 1.00 74.75 71 TYR A C 1
ATOM 566 O O . TYR A 1 71 ? 0.525 -1.226 14.043 1.00 74.75 71 TYR A O 1
ATOM 574 N N . GLU A 1 72 ? 1.954 -0.330 15.527 1.00 78.88 72 GLU A N 1
ATOM 575 C CA . GLU A 1 72 ? 3.177 -0.804 14.899 1.00 78.88 72 GLU A CA 1
ATOM 576 C C . GLU A 1 72 ? 3.942 -1.649 15.915 1.00 78.88 72 GLU A C 1
ATOM 578 O O . GLU A 1 72 ? 4.096 -1.271 17.078 1.00 78.88 72 GLU A O 1
ATOM 583 N N . ASN A 1 73 ? 4.402 -2.811 15.471 1.00 87.81 73 ASN A N 1
ATOM 584 C CA . ASN A 1 73 ? 5.271 -3.702 16.222 1.00 87.81 73 ASN A CA 1
ATOM 585 C C . ASN A 1 73 ? 6.388 -4.193 15.292 1.00 87.81 73 ASN A C 1
ATOM 587 O O . ASN A 1 73 ? 6.361 -3.924 14.089 1.00 87.81 73 ASN A O 1
ATOM 591 N N . GLU A 1 74 ? 7.358 -4.921 15.838 1.00 90.12 74 GLU A N 1
ATOM 592 C CA . GLU A 1 74 ? 8.505 -5.391 15.054 1.00 90.12 74 GLU A CA 1
ATOM 593 C C . GLU A 1 74 ? 8.089 -6.276 13.870 1.00 90.12 74 GLU A C 1
ATOM 595 O O . GLU A 1 74 ? 8.606 -6.097 12.773 1.00 90.12 74 GLU A O 1
ATOM 600 N N . LYS A 1 75 ? 7.051 -7.112 14.019 1.00 89.69 75 LYS A N 1
ATOM 601 C CA . LYS A 1 75 ? 6.519 -7.912 12.901 1.00 89.69 75 LYS A CA 1
ATOM 602 C C . LYS A 1 75 ? 5.976 -7.040 11.765 1.00 89.69 75 LYS A C 1
ATOM 604 O O . LYS A 1 75 ? 6.201 -7.343 10.599 1.00 89.69 75 LYS A O 1
ATOM 609 N N . PHE A 1 76 ? 5.272 -5.950 12.078 1.00 90.62 76 PHE A N 1
ATOM 610 C CA . PHE A 1 76 ? 4.786 -5.019 11.053 1.00 90.62 76 PHE A CA 1
ATOM 611 C C . PHE A 1 76 ? 5.936 -4.315 10.330 1.00 90.62 76 PHE A C 1
ATOM 613 O O . PHE A 1 76 ? 5.858 -4.125 9.116 1.00 90.62 76 PHE A O 1
ATOM 620 N N . LYS A 1 77 ? 7.012 -3.972 11.046 1.00 90.06 77 LYS A N 1
ATOM 621 C CA . LYS A 1 77 ? 8.211 -3.380 10.442 1.00 90.06 77 LYS A CA 1
ATOM 622 C C . LYS A 1 77 ? 8.935 -4.363 9.528 1.00 90.06 77 LYS A C 1
ATOM 624 O O . LYS A 1 77 ? 9.316 -3.981 8.428 1.00 90.06 77 LYS A O 1
ATOM 629 N N . GLU A 1 78 ? 9.085 -5.616 9.953 1.00 92.75 78 GLU A N 1
ATOM 630 C CA . GLU A 1 78 ? 9.692 -6.682 9.146 1.00 92.75 78 GLU A CA 1
ATOM 631 C C . GLU A 1 78 ? 8.926 -6.901 7.840 1.00 92.75 78 GLU A C 1
ATOM 633 O O . GLU A 1 78 ? 9.524 -6.910 6.765 1.00 92.75 78 GLU A O 1
ATOM 638 N N . VAL A 1 79 ? 7.596 -7.006 7.919 1.00 92.44 79 VAL A N 1
ATOM 639 C CA . VAL A 1 79 ? 6.743 -7.163 6.733 1.00 92.44 79 VAL A CA 1
ATOM 640 C C . VAL A 1 79 ? 6.853 -5.950 5.811 1.00 92.44 79 VAL A C 1
ATOM 642 O O . VAL A 1 79 ? 6.989 -6.122 4.602 1.00 92.44 79 VAL A O 1
ATOM 645 N N . ARG A 1 80 ? 6.836 -4.726 6.360 1.00 90.81 80 ARG A N 1
ATOM 646 C CA . ARG A 1 80 ? 6.991 -3.502 5.561 1.00 90.81 80 ARG A CA 1
ATOM 647 C C . ARG A 1 80 ? 8.341 -3.467 4.852 1.00 90.81 80 ARG A C 1
ATOM 649 O O . ARG A 1 80 ? 8.373 -3.272 3.646 1.00 90.81 80 ARG A O 1
ATOM 656 N N . LYS A 1 81 ? 9.428 -3.750 5.568 1.00 93.50 81 LYS A N 1
ATOM 657 C CA . LYS A 1 81 ? 10.768 -3.809 4.982 1.00 93.50 81 LYS A CA 1
ATOM 658 C C . LYS A 1 81 ? 10.854 -4.858 3.873 1.00 93.50 81 LYS A C 1
ATOM 660 O O . LYS A 1 81 ? 11.345 -4.560 2.795 1.00 93.50 81 LYS A O 1
ATOM 665 N N . SER A 1 82 ? 10.326 -6.061 4.107 1.00 94.12 82 SER A N 1
ATOM 666 C CA . SER A 1 82 ? 10.291 -7.110 3.083 1.00 94.12 82 SER A CA 1
ATOM 667 C C . SER A 1 82 ? 9.521 -6.675 1.839 1.00 94.12 82 SER A C 1
ATOM 669 O O . SER A 1 82 ? 9.901 -7.044 0.730 1.00 94.12 82 SER A O 1
ATOM 671 N N . TYR A 1 83 ? 8.426 -5.939 2.012 1.00 93.88 83 TYR A N 1
ATOM 672 C CA . TYR A 1 83 ? 7.646 -5.417 0.900 1.00 93.88 83 TYR A CA 1
ATOM 673 C C . TYR A 1 83 ? 8.427 -4.353 0.118 1.00 93.88 83 TYR A C 1
ATOM 675 O O . TYR A 1 83 ? 8.497 -4.426 -1.108 1.00 93.88 83 TYR A O 1
ATOM 683 N N . ASP A 1 84 ? 9.061 -3.416 0.821 1.00 94.69 84 ASP A N 1
ATOM 684 C CA . ASP A 1 84 ? 9.861 -2.350 0.215 1.00 94.69 84 ASP A CA 1
ATOM 685 C C . ASP A 1 84 ? 11.072 -2.922 -0.549 1.00 94.69 84 ASP A C 1
ATOM 687 O O . ASP A 1 84 ? 11.335 -2.521 -1.683 1.00 94.69 84 ASP A O 1
ATOM 691 N N . ASP A 1 85 ? 11.748 -3.931 0.012 1.00 96.12 85 ASP A N 1
ATOM 692 C CA . ASP A 1 85 ? 12.866 -4.633 -0.633 1.00 96.12 85 ASP A CA 1
ATOM 693 C C . ASP A 1 85 ? 12.416 -5.365 -1.915 1.00 96.12 85 ASP A C 1
ATOM 695 O O . ASP A 1 85 ? 13.106 -5.338 -2.940 1.00 96.12 85 ASP A O 1
ATOM 699 N N . LEU A 1 86 ? 11.235 -5.997 -1.894 1.00 96.00 86 LEU A N 1
ATOM 700 C CA . LEU A 1 86 ? 10.648 -6.638 -3.077 1.00 96.00 86 LEU A CA 1
ATOM 701 C C . LEU A 1 86 ? 10.297 -5.620 -4.164 1.00 96.00 86 LEU A C 1
ATOM 703 O O . LEU A 1 86 ? 10.528 -5.877 -5.348 1.00 96.00 86 LEU A O 1
ATOM 707 N N . GLN A 1 87 ? 9.746 -4.473 -3.770 1.00 94.25 87 GLN A N 1
ATOM 708 C CA . GLN A 1 87 ? 9.408 -3.389 -4.684 1.00 94.25 87 GLN A CA 1
ATOM 709 C C . GLN A 1 87 ? 10.672 -2.850 -5.367 1.00 94.25 87 GLN A C 1
ATOM 711 O O . GLN A 1 87 ? 10.729 -2.784 -6.594 1.00 94.25 87 GLN A O 1
ATOM 716 N N . LEU A 1 88 ? 11.713 -2.573 -4.577 1.00 96.06 88 LEU A N 1
ATOM 717 C CA . LEU A 1 88 ? 13.002 -2.100 -5.071 1.00 96.06 88 LEU A CA 1
ATOM 718 C C . LEU A 1 88 ? 13.623 -3.088 -6.064 1.00 96.06 88 LEU A C 1
ATOM 720 O O . LEU A 1 88 ? 14.068 -2.692 -7.140 1.00 96.06 88 LEU A O 1
ATOM 724 N N . LYS A 1 89 ? 13.615 -4.385 -5.735 1.00 95.69 89 LYS A N 1
ATOM 725 C CA . LYS A 1 89 ? 14.132 -5.429 -6.627 1.00 95.69 89 LYS A CA 1
ATOM 726 C C . LYS A 1 89 ? 13.373 -5.468 -7.954 1.00 95.69 89 LYS A C 1
ATOM 728 O O . LYS A 1 89 ? 13.993 -5.547 -9.011 1.00 95.69 89 LYS A O 1
ATOM 733 N N . LYS A 1 90 ? 12.044 -5.373 -7.908 1.00 95.19 90 LYS A N 1
ATOM 734 C CA . LYS A 1 90 ? 11.194 -5.365 -9.104 1.00 95.19 90 LYS A CA 1
ATOM 735 C C . LYS A 1 90 ? 11.473 -4.158 -10.000 1.00 95.19 90 LYS A C 1
ATOM 737 O O . LYS A 1 90 ? 11.440 -4.286 -11.222 1.00 95.19 90 LYS A O 1
ATOM 742 N N . ASP A 1 91 ? 11.724 -2.997 -9.409 1.00 95.25 91 ASP A N 1
ATOM 743 C CA . ASP A 1 91 ? 12.018 -1.782 -10.166 1.00 95.25 91 ASP A CA 1
ATOM 744 C C . ASP A 1 91 ? 13.417 -1.844 -10.800 1.00 95.25 91 ASP A C 1
ATOM 746 O O . ASP A 1 91 ? 13.554 -1.551 -11.988 1.00 95.25 91 ASP A O 1
ATOM 750 N N . LEU A 1 92 ? 14.417 -2.358 -10.074 1.00 96.50 92 LEU A N 1
ATOM 751 C CA . LEU A 1 92 ? 15.749 -2.659 -10.617 1.00 96.50 92 LEU A CA 1
ATOM 752 C C . LEU A 1 92 ? 15.688 -3.639 -11.795 1.00 96.50 92 LEU A C 1
ATOM 754 O O . LEU A 1 92 ? 16.261 -3.371 -12.848 1.00 96.50 92 LEU A O 1
ATOM 758 N N . GLU A 1 93 ? 14.960 -4.749 -11.653 1.00 95.69 93 GLU A N 1
ATOM 759 C CA . GLU A 1 93 ? 14.803 -5.743 -12.723 1.00 95.69 93 GLU A CA 1
ATOM 760 C C . GLU A 1 93 ? 14.170 -5.135 -13.981 1.00 95.69 93 GLU A C 1
ATOM 762 O O . GLU A 1 93 ? 14.614 -5.414 -15.097 1.00 95.69 93 GLU A O 1
ATOM 767 N N . LYS A 1 94 ? 13.170 -4.260 -13.820 1.00 95.06 94 LYS A N 1
ATOM 768 C CA . LYS A 1 94 ? 12.561 -3.536 -14.944 1.00 95.06 94 LYS A CA 1
ATOM 769 C C . LYS A 1 94 ? 13.539 -2.588 -15.623 1.00 95.06 94 LYS A C 1
ATOM 771 O O . LYS A 1 94 ? 13.554 -2.528 -16.851 1.00 95.06 94 LYS A O 1
ATOM 776 N N . GLU A 1 95 ? 14.333 -1.842 -14.858 1.00 95.44 95 GLU A N 1
ATOM 777 C CA . GLU A 1 95 ? 15.336 -0.945 -15.432 1.00 95.44 95 GLU A CA 1
ATOM 778 C C . GLU A 1 95 ? 16.409 -1.716 -16.198 1.00 95.44 95 GLU A C 1
ATOM 780 O O . GLU A 1 95 ? 16.747 -1.339 -17.321 1.00 95.44 95 GLU A O 1
ATOM 785 N N . THR A 1 96 ? 16.914 -2.815 -15.635 1.00 95.56 96 THR A N 1
ATOM 786 C CA . THR A 1 96 ? 17.886 -3.675 -16.317 1.00 95.56 96 THR A CA 1
ATOM 787 C C . THR A 1 96 ? 17.294 -4.275 -17.589 1.00 95.56 96 THR A C 1
ATOM 789 O O . THR A 1 96 ? 17.922 -4.202 -18.642 1.00 95.56 96 THR A O 1
ATOM 792 N N . ALA A 1 97 ? 16.068 -4.804 -17.534 1.00 94.94 97 ALA A N 1
ATOM 793 C CA . ALA A 1 97 ? 15.394 -5.346 -18.712 1.00 94.94 97 ALA A CA 1
ATOM 794 C C . ALA A 1 97 ? 15.203 -4.285 -19.806 1.00 94.94 97 ALA A C 1
ATOM 796 O O . ALA A 1 97 ? 15.414 -4.569 -20.984 1.00 94.94 97 ALA A O 1
ATOM 797 N N . LYS A 1 98 ? 14.856 -3.051 -19.421 1.00 95.44 98 LYS A N 1
ATOM 798 C CA . LYS A 1 98 ? 14.717 -1.931 -20.354 1.00 95.44 98 LYS A CA 1
ATOM 799 C C . LYS A 1 98 ? 16.048 -1.575 -21.021 1.00 95.44 98 LYS A C 1
ATOM 801 O O . LYS A 1 98 ? 16.078 -1.438 -22.238 1.00 95.44 98 LYS A O 1
ATOM 806 N N . LYS A 1 99 ? 17.136 -1.469 -20.250 1.00 95.31 99 LYS A N 1
ATOM 807 C CA . LYS A 1 99 ? 18.476 -1.186 -20.792 1.00 95.31 99 LYS A CA 1
ATOM 808 C C . LYS A 1 99 ? 18.928 -2.267 -21.769 1.00 95.31 99 LYS A C 1
ATOM 810 O O . LYS A 1 99 ? 19.323 -1.940 -22.881 1.00 95.31 99 LYS A O 1
ATOM 815 N N . ASN A 1 100 ? 18.789 -3.537 -21.391 1.00 94.94 100 ASN A N 1
ATOM 816 C CA . ASN A 1 100 ? 19.154 -4.658 -22.258 1.00 94.94 100 ASN A CA 1
ATOM 817 C C . ASN A 1 100 ? 18.356 -4.630 -23.570 1.00 94.94 100 ASN A C 1
ATOM 819 O O . ASN A 1 100 ? 18.919 -4.799 -24.646 1.00 94.94 100 ASN A O 1
ATOM 823 N N . TYR A 1 101 ? 17.053 -4.348 -23.493 1.00 93.44 101 TYR A N 1
ATOM 824 C CA . TYR A 1 101 ? 16.208 -4.213 -24.677 1.00 93.44 101 TYR A CA 1
ATOM 825 C C . TYR A 1 101 ? 16.647 -3.053 -25.589 1.00 93.44 101 TYR A C 1
ATOM 827 O O . TYR A 1 101 ? 16.693 -3.207 -26.808 1.00 93.44 101 TYR A O 1
ATOM 835 N N . GLU A 1 102 ? 16.994 -1.896 -25.021 1.00 94.12 102 GLU A N 1
ATOM 836 C CA . GLU A 1 102 ? 17.507 -0.750 -25.784 1.00 94.12 102 GLU A CA 1
ATOM 837 C C . GLU A 1 102 ? 18.857 -1.061 -26.455 1.00 94.12 102 GLU A C 1
ATOM 839 O O . GLU A 1 102 ? 19.056 -0.727 -27.625 1.00 94.12 102 GLU A O 1
ATOM 844 N N . GLU A 1 103 ? 19.764 -1.746 -25.757 1.00 95.06 103 GLU A N 1
ATOM 845 C CA . GLU A 1 103 ? 21.047 -2.194 -26.310 1.00 95.06 103 GLU A CA 1
ATOM 846 C C . GLU A 1 103 ? 20.861 -3.182 -27.470 1.00 95.06 103 GLU A C 1
ATOM 848 O O . GLU A 1 103 ? 21.497 -3.032 -28.521 1.00 95.06 103 GLU A O 1
ATOM 853 N N . ASP A 1 104 ? 19.945 -4.141 -27.323 1.00 94.31 104 ASP A N 1
ATOM 854 C CA . ASP A 1 104 ? 19.600 -5.094 -28.378 1.00 94.31 104 ASP A CA 1
ATOM 855 C C . ASP A 1 104 ? 19.026 -4.383 -29.611 1.00 94.31 104 ASP A C 1
ATOM 857 O O . ASP A 1 104 ? 19.432 -4.674 -30.740 1.00 94.31 104 ASP A O 1
ATOM 861 N N . LEU A 1 105 ? 18.146 -3.394 -29.420 1.00 92.94 105 LEU A N 1
ATOM 862 C CA . LEU A 1 105 ? 17.619 -2.579 -30.518 1.00 92.94 105 LEU A CA 1
ATOM 863 C C . LEU A 1 105 ? 18.725 -1.820 -31.257 1.00 92.94 105 LEU A C 1
ATOM 865 O O . LEU A 1 105 ? 18.725 -1.788 -32.490 1.00 92.94 105 LEU A O 1
ATOM 869 N N . ILE A 1 106 ? 19.683 -1.235 -30.531 1.00 94.31 106 ILE A N 1
ATOM 870 C CA . ILE A 1 106 ? 20.828 -0.542 -31.137 1.00 94.31 106 ILE A CA 1
ATOM 871 C C . ILE A 1 106 ? 21.668 -1.525 -31.955 1.00 94.31 106 ILE A C 1
ATOM 873 O O . ILE A 1 106 ? 22.076 -1.208 -33.074 1.00 94.31 106 ILE A O 1
ATOM 877 N N . LYS A 1 107 ? 21.927 -2.722 -31.422 1.00 94.62 107 LYS A N 1
ATOM 878 C CA . LYS A 1 107 ? 22.723 -3.748 -32.100 1.00 94.62 107 LYS A CA 1
ATOM 879 C C . LYS A 1 107 ? 22.050 -4.231 -33.383 1.00 94.62 107 LYS A C 1
ATOM 881 O O . LYS A 1 107 ? 22.691 -4.238 -34.433 1.00 94.62 107 LYS A O 1
ATOM 886 N N . VAL A 1 108 ? 20.763 -4.566 -33.315 1.00 94.75 108 VAL A N 1
ATOM 887 C CA . VAL A 1 108 ? 19.971 -4.974 -34.485 1.00 94.75 108 VAL A CA 1
ATOM 888 C C . VAL A 1 108 ? 19.890 -3.839 -35.507 1.00 94.75 108 VAL A C 1
ATOM 890 O O . VAL A 1 108 ? 20.030 -4.075 -36.705 1.00 94.75 108 VAL A O 1
ATOM 893 N N . GLY A 1 109 ? 19.712 -2.597 -35.049 1.00 93.62 109 GLY A N 1
ATOM 894 C CA . GLY A 1 109 ? 19.710 -1.416 -35.912 1.00 93.62 109 GLY A CA 1
ATOM 895 C C . GLY A 1 109 ? 21.027 -1.237 -36.670 1.00 93.62 109 GLY A C 1
ATOM 896 O O . GLY A 1 109 ? 21.006 -1.009 -37.878 1.00 93.62 109 GLY A O 1
ATOM 897 N N . LYS A 1 110 ? 22.172 -1.403 -35.991 1.00 93.62 110 LYS A N 1
ATOM 898 C CA . LYS A 1 110 ? 23.504 -1.345 -36.617 1.00 93.62 110 LYS A CA 1
ATOM 899 C C . LYS A 1 110 ? 23.700 -2.440 -37.664 1.00 93.62 110 LYS A C 1
ATOM 901 O O . LYS A 1 110 ? 24.134 -2.125 -38.765 1.00 93.62 110 LYS A O 1
ATOM 906 N N . GLN A 1 111 ? 23.334 -3.683 -37.346 1.00 94.94 111 GLN A N 1
ATOM 907 C CA . GLN A 1 111 ? 23.447 -4.808 -38.283 1.00 94.94 111 GLN A CA 1
ATOM 908 C C . GLN A 1 111 ? 22.635 -4.562 -39.557 1.00 94.94 111 GLN A C 1
ATOM 910 O O . GLN A 1 111 ? 23.170 -4.656 -40.655 1.00 94.94 111 GLN A O 1
ATOM 915 N N . LYS A 1 112 ? 21.372 -4.141 -39.418 1.00 93.44 112 LYS A N 1
ATOM 916 C CA . LYS A 1 112 ? 20.525 -3.815 -40.575 1.00 93.44 112 LYS A CA 1
ATOM 917 C C . LYS A 1 112 ? 21.082 -2.665 -41.416 1.00 93.44 112 LYS A C 1
ATOM 919 O O . LYS A 1 112 ? 20.985 -2.699 -42.639 1.00 93.44 112 LYS A O 1
ATOM 924 N N . ALA A 1 113 ? 21.647 -1.639 -40.777 1.00 88.75 113 ALA A N 1
ATOM 925 C CA . ALA A 1 113 ? 22.259 -0.519 -41.489 1.00 88.75 113 ALA A CA 1
ATOM 926 C C . ALA A 1 113 ? 23.503 -0.953 -42.285 1.00 88.75 113 ALA A C 1
ATOM 928 O O . ALA A 1 113 ? 23.690 -0.508 -43.416 1.00 88.75 113 ALA A O 1
ATOM 929 N N . GLU A 1 114 ? 24.323 -1.838 -41.715 1.00 93.56 114 GLU A N 1
ATOM 930 C CA . GLU A 1 114 ? 25.504 -2.407 -42.370 1.00 93.56 114 GLU A CA 1
ATOM 931 C C . GLU A 1 114 ? 25.124 -3.323 -43.542 1.00 93.56 114 GLU A C 1
ATOM 933 O O . GLU A 1 114 ? 25.675 -3.181 -44.632 1.00 93.56 114 GLU A O 1
ATOM 938 N N . GLU A 1 115 ? 24.127 -4.194 -43.364 1.00 94.75 115 GLU A N 1
ATOM 939 C CA . GLU A 1 115 ? 23.576 -5.031 -44.439 1.00 94.75 115 GLU A CA 1
ATOM 940 C C . GLU A 1 115 ? 23.083 -4.179 -45.614 1.00 94.75 115 GLU A C 1
ATOM 942 O O . GLU A 1 115 ? 23.455 -4.427 -46.761 1.00 94.75 115 GLU A O 1
ATOM 947 N N . HIS A 1 116 ? 22.304 -3.133 -45.330 1.00 92.06 116 HIS A N 1
ATOM 948 C CA . HIS A 1 116 ? 21.797 -2.224 -46.355 1.00 92.06 116 HIS A CA 1
ATOM 949 C C . HIS A 1 116 ? 22.924 -1.443 -47.053 1.00 92.06 116 HIS A C 1
ATOM 951 O O . HIS A 1 116 ? 22.878 -1.223 -48.263 1.00 92.06 116 HIS A O 1
ATOM 957 N N . TYR A 1 117 ? 23.953 -1.017 -46.314 1.00 90.56 117 TYR A N 1
ATOM 958 C CA . TYR A 1 117 ? 25.130 -0.370 -46.898 1.00 90.56 117 TYR A CA 1
ATOM 959 C C . TYR A 1 117 ? 25.877 -1.316 -47.846 1.00 90.56 117 TYR A C 1
ATOM 961 O O . TYR A 1 117 ? 26.159 -0.943 -48.984 1.00 90.56 117 TYR A O 1
ATOM 969 N N . ASN A 1 118 ? 26.132 -2.554 -47.419 1.00 94.44 118 ASN A N 1
ATOM 970 C CA . ASN A 1 118 ? 26.831 -3.553 -48.226 1.00 94.44 118 ASN A CA 1
ATOM 971 C C . ASN A 1 118 ? 26.039 -3.940 -49.482 1.00 94.44 118 ASN A C 1
ATOM 973 O O . ASN A 1 118 ? 26.631 -4.068 -50.550 1.00 94.44 118 ASN A O 1
ATOM 977 N N . GLN A 1 119 ? 24.710 -4.059 -49.384 1.00 94.25 119 GLN A N 1
ATOM 978 C CA . GLN A 1 119 ? 23.839 -4.267 -50.547 1.00 94.25 119 GLN A CA 1
ATOM 979 C C . GLN A 1 119 ? 23.958 -3.120 -51.553 1.00 94.25 119 GLN A C 1
ATOM 981 O O . GLN A 1 119 ? 24.171 -3.366 -52.735 1.00 94.25 119 GLN A O 1
ATOM 986 N N . ARG A 1 120 ? 23.914 -1.867 -51.087 1.00 90.75 120 ARG A N 1
ATOM 987 C CA . ARG A 1 120 ? 24.066 -0.685 -51.952 1.00 90.75 120 ARG A CA 1
ATOM 988 C C . ARG A 1 120 ? 25.425 -0.636 -52.640 1.00 90.75 120 ARG A C 1
ATOM 990 O O . ARG A 1 120 ? 25.499 -0.282 -53.810 1.00 90.75 120 ARG A O 1
ATOM 997 N N . ILE A 1 121 ? 26.497 -0.986 -51.930 1.00 92.56 121 ILE A N 1
ATOM 998 C CA . ILE A 1 121 ? 27.830 -1.082 -52.534 1.00 92.56 121 ILE A CA 1
ATOM 999 C C . ILE A 1 121 ? 27.860 -2.190 -53.591 1.00 92.56 121 ILE A C 1
ATOM 1001 O O . ILE A 1 121 ? 28.353 -1.938 -54.684 1.00 92.56 121 ILE A O 1
ATOM 1005 N N . ALA A 1 122 ? 27.290 -3.363 -53.303 1.00 93.62 122 ALA A N 1
ATOM 1006 C CA . ALA A 1 122 ? 27.221 -4.470 -54.255 1.00 93.62 122 ALA A CA 1
ATOM 1007 C C . ALA A 1 122 ? 26.443 -4.092 -55.530 1.00 93.62 122 ALA A C 1
ATOM 1009 O O . ALA A 1 122 ? 26.909 -4.356 -56.638 1.00 93.62 122 ALA A O 1
ATOM 1010 N N . GLU A 1 123 ? 25.300 -3.415 -55.383 1.00 92.75 123 GLU A N 1
ATOM 1011 C CA . GLU A 1 123 ? 24.513 -2.884 -56.503 1.00 92.75 123 GLU A CA 1
ATOM 1012 C C . GLU A 1 123 ? 25.326 -1.899 -57.352 1.00 92.75 123 GLU A C 1
ATOM 1014 O O . GLU A 1 123 ? 25.362 -2.026 -58.573 1.00 92.75 123 GLU A O 1
ATOM 1019 N N . ILE A 1 124 ? 26.025 -0.951 -56.716 1.00 92.19 124 ILE A N 1
ATOM 1020 C CA . ILE A 1 124 ? 26.870 0.027 -57.419 1.00 92.19 124 ILE A CA 1
ATOM 1021 C C . ILE A 1 124 ? 28.020 -0.667 -58.157 1.00 92.19 124 ILE A C 1
ATOM 1023 O O . ILE A 1 124 ? 28.338 -0.284 -59.280 1.00 92.19 124 ILE A O 1
ATOM 1027 N N . THR A 1 125 ? 28.655 -1.674 -57.548 1.00 91.50 125 THR A N 1
ATOM 1028 C CA . THR A 1 125 ? 29.749 -2.409 -58.199 1.00 91.50 125 THR A CA 1
ATOM 1029 C C . THR A 1 125 ? 29.272 -3.205 -59.408 1.00 91.50 125 THR A C 1
ATOM 1031 O O . THR A 1 125 ? 29.948 -3.188 -60.429 1.00 91.50 125 THR A O 1
ATOM 1034 N N . LEU A 1 126 ? 28.093 -3.830 -59.328 1.00 92.50 126 LEU A N 1
ATOM 1035 C CA . LEU A 1 126 ? 27.502 -4.543 -60.463 1.00 92.50 126 LEU A CA 1
ATOM 1036 C C . LEU A 1 126 ? 27.149 -3.581 -61.605 1.00 92.50 126 LEU A C 1
ATOM 1038 O O . LEU A 1 126 ? 27.541 -3.824 -62.741 1.00 92.50 126 LEU A O 1
ATOM 1042 N N . ASP A 1 127 ? 26.493 -2.454 -61.301 1.00 93.12 127 ASP A N 1
ATOM 1043 C CA . ASP A 1 127 ? 26.174 -1.421 -62.301 1.00 93.12 127 ASP A CA 1
ATOM 1044 C C . ASP A 1 127 ? 27.442 -0.849 -62.961 1.00 93.12 127 ASP A C 1
ATOM 1046 O O . ASP A 1 127 ? 27.456 -0.551 -64.155 1.00 93.12 127 ASP A O 1
ATOM 1050 N N . TYR A 1 128 ? 28.535 -0.711 -62.206 1.00 90.44 128 TYR A N 1
ATOM 1051 C CA . TYR A 1 128 ? 29.819 -0.278 -62.750 1.00 90.44 128 TYR A CA 1
ATOM 1052 C C . TYR A 1 128 ? 30.428 -1.311 -63.710 1.00 90.44 128 TYR A C 1
ATOM 1054 O O . TYR A 1 128 ? 30.835 -0.943 -64.815 1.00 90.44 128 TYR A O 1
ATOM 1062 N N . ASP A 1 129 ? 30.472 -2.586 -63.318 1.00 90.62 129 ASP A N 1
ATOM 1063 C CA . ASP A 1 129 ? 31.035 -3.666 -64.137 1.00 90.62 129 ASP A CA 1
ATOM 1064 C C . ASP A 1 129 ? 30.239 -3.877 -65.437 1.00 90.62 129 ASP A C 1
ATOM 1066 O O . ASP A 1 129 ? 30.833 -4.055 -66.510 1.00 90.62 129 ASP A O 1
ATOM 1070 N N . ASP A 1 130 ? 28.909 -3.769 -65.377 1.00 90.44 130 ASP A N 1
ATOM 1071 C CA . ASP A 1 130 ? 28.037 -3.822 -66.555 1.00 90.44 130 ASP A CA 1
ATOM 1072 C C . ASP A 1 130 ? 28.364 -2.683 -67.533 1.00 90.44 130 ASP A C 1
ATOM 1074 O O . ASP A 1 130 ? 28.612 -2.927 -68.719 1.00 90.44 130 ASP A O 1
ATOM 1078 N N . ARG A 1 131 ? 28.482 -1.440 -67.041 1.00 88.56 131 ARG A N 1
ATOM 1079 C CA . ARG A 1 131 ? 28.860 -0.283 -67.875 1.00 88.56 131 ARG A CA 1
ATOM 1080 C C . ARG A 1 131 ? 30.241 -0.442 -68.506 1.00 88.56 131 ARG A C 1
ATOM 1082 O O . ARG A 1 131 ? 30.430 -0.086 -69.669 1.00 88.56 131 ARG A O 1
ATOM 1089 N N . VAL A 1 132 ? 31.226 -0.952 -67.764 1.00 89.25 132 VAL A N 1
ATOM 1090 C CA . VAL A 1 132 ? 32.575 -1.202 -68.302 1.00 89.25 132 VAL A CA 1
ATOM 1091 C C . VAL A 1 132 ? 32.521 -2.241 -69.421 1.00 89.25 132 VAL A C 1
ATOM 1093 O O . VAL A 1 132 ? 33.168 -2.066 -70.458 1.00 89.25 132 VAL A O 1
ATOM 1096 N N . THR A 1 133 ? 31.719 -3.290 -69.246 1.00 88.81 133 THR A N 1
ATOM 1097 C CA . THR A 1 133 ? 31.524 -4.336 -70.254 1.00 88.81 133 THR A CA 1
ATOM 1098 C C . THR A 1 133 ? 30.865 -3.781 -71.517 1.00 88.81 133 THR A C 1
ATOM 1100 O O . THR A 1 133 ? 31.363 -4.028 -72.618 1.00 88.81 133 THR A O 1
ATOM 1103 N N . GLU A 1 134 ? 29.812 -2.968 -71.386 1.00 89.56 134 GLU A N 1
ATOM 1104 C CA . GLU A 1 134 ? 29.179 -2.285 -72.523 1.00 89.56 134 GLU A CA 1
ATOM 1105 C C . GLU A 1 134 ? 30.179 -1.416 -73.297 1.00 89.56 134 GLU A C 1
ATOM 1107 O O . GLU A 1 134 ? 30.268 -1.500 -74.525 1.00 89.56 134 GLU A O 1
ATOM 1112 N N . ILE A 1 135 ? 30.984 -0.623 -72.585 1.00 88.62 135 ILE A N 1
ATOM 1113 C CA . ILE A 1 135 ? 32.011 0.233 -73.187 1.00 88.62 135 ILE A CA 1
ATOM 1114 C C . ILE A 1 135 ? 33.039 -0.605 -73.962 1.00 88.62 135 ILE A C 1
ATOM 1116 O O . ILE A 1 135 ? 33.366 -0.278 -75.106 1.00 88.62 135 ILE A O 1
ATOM 1120 N N . LEU A 1 136 ? 33.536 -1.699 -73.378 1.00 89.19 136 LEU A N 1
ATOM 1121 C CA . LEU A 1 136 ? 34.493 -2.594 -74.037 1.00 89.19 136 LEU A CA 1
ATOM 1122 C C . LEU A 1 136 ? 33.915 -3.221 -75.311 1.00 89.19 136 LEU A C 1
ATOM 1124 O O . LEU A 1 136 ? 34.613 -3.290 -76.324 1.00 89.19 136 LEU A O 1
ATOM 1128 N N . VAL A 1 137 ? 32.644 -3.632 -75.289 1.00 90.25 137 VAL A N 1
ATOM 1129 C CA . VAL A 1 137 ? 31.952 -4.174 -76.468 1.00 90.25 137 VAL A CA 1
ATOM 1130 C C . VAL A 1 137 ? 31.859 -3.124 -77.578 1.00 90.25 137 VAL A C 1
ATOM 1132 O O . VAL A 1 137 ? 32.156 -3.433 -78.734 1.00 90.25 137 VAL A O 1
ATOM 1135 N N . VAL A 1 138 ? 31.519 -1.875 -77.246 1.00 90.69 138 VAL A N 1
ATOM 1136 C CA . VAL A 1 138 ? 31.476 -0.769 -78.219 1.00 90.69 138 VAL A CA 1
ATOM 1137 C C . VAL A 1 138 ? 32.857 -0.512 -78.826 1.00 90.69 138 VAL A C 1
ATOM 1139 O O . VAL A 1 138 ? 32.977 -0.404 -80.049 1.00 90.69 138 VAL A O 1
ATOM 1142 N N . PHE A 1 139 ? 33.913 -0.465 -78.007 1.00 90.81 139 PHE A N 1
ATOM 1143 C CA . PHE A 1 139 ? 35.281 -0.292 -78.504 1.00 90.81 139 PHE A CA 1
ATOM 1144 C C . PHE A 1 139 ? 35.726 -1.447 -79.408 1.00 90.81 139 PHE A C 1
ATOM 1146 O O . PHE A 1 139 ? 36.323 -1.202 -80.458 1.00 90.81 139 PHE A O 1
ATOM 1153 N N . ALA A 1 140 ? 35.406 -2.694 -79.052 1.00 88.94 140 ALA A N 1
ATOM 1154 C CA . ALA A 1 140 ? 35.711 -3.860 -79.876 1.00 88.94 140 ALA A CA 1
ATOM 1155 C C . ALA A 1 140 ? 34.975 -3.812 -81.227 1.00 88.94 140 ALA A C 1
ATOM 1157 O O . ALA A 1 140 ? 35.588 -4.039 -82.272 1.00 88.94 140 ALA A O 1
ATOM 1158 N N . ALA A 1 141 ? 33.689 -3.449 -81.230 1.00 87.50 141 ALA A N 1
ATOM 1159 C CA . ALA A 1 141 ? 32.909 -3.281 -82.454 1.00 87.50 141 ALA A CA 1
ATOM 1160 C C . ALA A 1 141 ? 33.485 -2.172 -83.352 1.00 87.50 141 ALA A C 1
ATOM 1162 O O . ALA A 1 141 ? 33.661 -2.377 -84.555 1.00 87.50 141 ALA A O 1
ATOM 1163 N N . ALA A 1 142 ? 33.850 -1.024 -82.773 1.00 86.38 142 ALA A N 1
ATOM 1164 C CA . ALA A 1 142 ? 34.480 0.076 -83.500 1.00 86.38 142 ALA A CA 1
ATOM 1165 C C . ALA A 1 142 ? 35.838 -0.328 -84.105 1.00 86.38 142 ALA A C 1
ATOM 1167 O O . ALA A 1 142 ? 36.118 -0.004 -85.261 1.00 86.38 142 ALA A O 1
ATOM 1168 N N . ALA A 1 143 ? 36.658 -1.081 -83.363 1.00 86.62 143 ALA A N 1
ATOM 1169 C CA . ALA A 1 143 ? 37.932 -1.599 -83.855 1.00 86.62 143 ALA A CA 1
ATOM 1170 C C . ALA A 1 143 ? 37.744 -2.552 -85.048 1.00 86.62 143 ALA A C 1
ATOM 1172 O O . ALA A 1 143 ? 38.449 -2.426 -86.049 1.00 86.62 143 ALA A O 1
ATOM 1173 N N . ILE A 1 144 ? 36.759 -3.457 -84.986 1.00 86.69 144 ILE A N 1
ATOM 1174 C CA . ILE A 1 144 ? 36.432 -4.372 -86.093 1.00 86.69 144 ILE A CA 1
ATOM 1175 C C . ILE A 1 144 ? 36.004 -3.587 -87.339 1.00 86.69 144 ILE A C 1
ATOM 1177 O O . ILE A 1 144 ? 36.510 -3.851 -88.430 1.00 86.69 144 ILE A O 1
ATOM 1181 N N . ILE A 1 145 ? 35.117 -2.596 -87.191 1.00 82.44 145 ILE A N 1
ATOM 1182 C CA . ILE A 1 145 ? 34.681 -1.740 -88.306 1.00 82.44 145 ILE A CA 1
ATOM 1183 C C . ILE A 1 145 ? 35.882 -1.012 -88.924 1.00 82.44 145 ILE A C 1
ATOM 1185 O O . ILE A 1 145 ? 36.033 -1.009 -90.146 1.00 82.44 145 ILE A O 1
ATOM 1189 N N . GLY A 1 146 ? 36.769 -0.450 -88.098 1.00 75.94 146 GLY A N 1
ATOM 1190 C CA . GLY A 1 146 ? 37.993 0.206 -88.560 1.00 75.94 146 GLY A CA 1
ATOM 1191 C C . GLY A 1 146 ? 38.894 -0.723 -89.379 1.00 75.94 146 GLY A C 1
ATOM 1192 O O . GLY A 1 146 ? 39.368 -0.334 -90.447 1.00 75.94 146 GLY A O 1
ATOM 1193 N N . ILE A 1 147 ? 39.070 -1.972 -88.934 1.00 82.56 147 ILE A N 1
ATOM 1194 C CA . ILE A 1 147 ? 39.842 -2.989 -89.664 1.00 82.56 147 ILE A CA 1
ATOM 1195 C C . ILE A 1 147 ? 39.192 -3.305 -91.020 1.00 82.56 147 ILE A C 1
ATOM 1197 O O . ILE A 1 147 ? 39.894 -3.360 -92.029 1.00 82.56 147 ILE A O 1
ATOM 1201 N N . ILE A 1 148 ? 37.865 -3.467 -91.074 1.00 78.69 148 ILE A N 1
ATOM 1202 C CA . ILE A 1 148 ? 37.130 -3.755 -92.320 1.00 78.69 148 ILE A CA 1
ATOM 1203 C C . ILE A 1 148 ? 37.279 -2.610 -93.333 1.00 78.69 148 ILE A C 1
ATOM 1205 O O . ILE A 1 148 ? 37.542 -2.861 -94.511 1.00 78.69 148 ILE A O 1
ATOM 1209 N N . VAL A 1 149 ? 37.140 -1.359 -92.883 1.00 73.75 149 VAL A N 1
ATOM 1210 C CA . VAL A 1 149 ? 37.283 -0.163 -93.733 1.00 73.75 149 VAL A CA 1
ATOM 1211 C C . VAL A 1 149 ? 38.715 -0.025 -94.260 1.00 73.75 149 VAL A C 1
ATOM 1213 O O . VAL A 1 149 ? 38.910 0.287 -95.433 1.00 73.75 149 VAL A O 1
ATOM 1216 N N . PHE A 1 150 ? 39.722 -0.299 -93.427 1.00 70.12 150 PHE A N 1
ATOM 1217 C CA . PHE A 1 150 ? 41.131 -0.208 -93.819 1.00 70.12 150 PHE A CA 1
ATOM 1218 C C . PHE A 1 150 ? 41.560 -1.326 -94.785 1.00 70.12 150 PHE A C 1
ATOM 1220 O O . PHE A 1 150 ? 42.314 -1.081 -95.725 1.00 70.12 150 PHE A O 1
ATOM 1227 N N . ALA A 1 151 ? 41.063 -2.550 -94.588 1.00 72.62 151 ALA A N 1
ATOM 1228 C CA . ALA A 1 151 ? 41.423 -3.710 -95.402 1.00 72.62 151 ALA A CA 1
ATOM 1229 C C . ALA A 1 151 ? 40.744 -3.745 -96.787 1.00 72.62 151 ALA A C 1
ATOM 1231 O O . ALA A 1 151 ? 41.182 -4.511 -97.647 1.00 72.62 151 ALA A O 1
ATOM 1232 N N . ASN A 1 152 ? 39.698 -2.941 -97.034 1.00 66.69 152 ASN A N 1
ATOM 1233 C CA . ASN A 1 152 ? 38.953 -2.974 -98.295 1.00 66.69 152 ASN A CA 1
ATOM 1234 C C . ASN A 1 152 ? 38.775 -1.579 -98.946 1.00 66.69 152 ASN A C 1
ATOM 1236 O O . ASN A 1 152 ? 37.762 -0.906 -98.731 1.00 66.69 152 ASN A O 1
ATOM 1240 N N . PRO A 1 153 ? 39.708 -1.147 -99.819 1.00 63.34 153 PRO A N 1
ATOM 1241 C CA . PRO A 1 153 ? 39.704 0.193 -100.419 1.00 63.34 153 PRO A CA 1
ATOM 1242 C C . PRO A 1 153 ? 38.525 0.472 -101.376 1.00 63.34 153 PRO A C 1
ATOM 1244 O O . PRO A 1 153 ? 38.307 1.624 -101.759 1.00 63.34 153 PRO A O 1
ATOM 1247 N N . ALA A 1 154 ? 37.738 -0.543 -101.756 1.00 64.75 154 ALA A N 1
ATOM 1248 C CA . ALA A 1 154 ? 36.524 -0.370 -102.558 1.00 64.75 154 ALA A CA 1
ATOM 1249 C C . ALA A 1 154 ? 35.345 0.207 -101.747 1.00 64.75 154 ALA A C 1
ATOM 1251 O O . ALA A 1 154 ? 34.520 0.937 -102.297 1.00 64.75 154 ALA A O 1
ATOM 1252 N N . VAL A 1 155 ? 35.289 -0.057 -100.436 1.00 61.69 155 VAL A N 1
ATOM 1253 C CA . VAL A 1 155 ? 34.212 0.411 -99.541 1.00 61.69 155 VAL A CA 1
ATOM 1254 C C . VAL A 1 155 ? 34.352 1.910 -99.244 1.00 61.69 155 VAL A C 1
ATOM 1256 O O . VAL A 1 155 ? 33.358 2.635 -99.225 1.00 61.69 155 VAL A O 1
ATOM 1259 N N . CYS A 1 156 ? 35.587 2.414 -99.140 1.00 56.91 156 CYS A N 1
ATOM 1260 C CA . CYS A 1 156 ? 35.873 3.846 -98.992 1.00 56.91 156 CYS A CA 1
ATOM 1261 C C . CYS A 1 156 ? 35.337 4.687 -100.162 1.00 56.91 156 CYS A C 1
ATOM 1263 O O . CYS A 1 156 ? 34.859 5.799 -99.950 1.00 56.91 156 CYS A O 1
ATOM 1265 N N . ARG A 1 157 ? 35.364 4.162 -101.397 1.00 57.38 157 ARG A N 1
ATOM 1266 C CA . ARG A 1 157 ? 34.834 4.876 -102.574 1.00 57.38 157 ARG A CA 1
ATOM 1267 C C . ARG A 1 157 ? 33.309 5.004 -102.554 1.00 57.38 157 ARG A C 1
ATOM 1269 O O . ARG A 1 157 ? 32.802 6.026 -102.998 1.00 57.38 157 ARG A O 1
ATOM 1276 N N . LEU A 1 158 ? 32.600 4.010 -102.014 1.00 59.03 158 LEU A N 1
ATOM 1277 C CA . LEU A 1 158 ? 31.133 3.977 -101.946 1.00 59.03 158 LEU A CA 1
ATOM 1278 C C . LEU A 1 158 ? 30.570 4.880 -100.833 1.00 59.03 158 LEU A C 1
ATOM 1280 O O . LEU A 1 158 ? 29.558 5.551 -101.039 1.00 59.03 158 LEU A O 1
ATOM 1284 N N . ALA A 1 159 ? 31.254 4.958 -99.686 1.00 59.66 159 ALA A N 1
ATOM 1285 C CA . ALA A 1 159 ? 30.872 5.831 -98.571 1.00 59.66 159 ALA A CA 1
ATOM 1286 C C . ALA A 1 159 ? 31.019 7.328 -98.910 1.00 59.66 159 ALA A C 1
ATOM 1288 O O . ALA A 1 159 ? 30.161 8.133 -98.552 1.00 59.66 159 ALA A O 1
ATOM 1289 N N . ILE A 1 160 ? 32.064 7.697 -99.663 1.00 58.75 160 ILE A N 1
ATOM 1290 C CA . ILE A 1 160 ? 32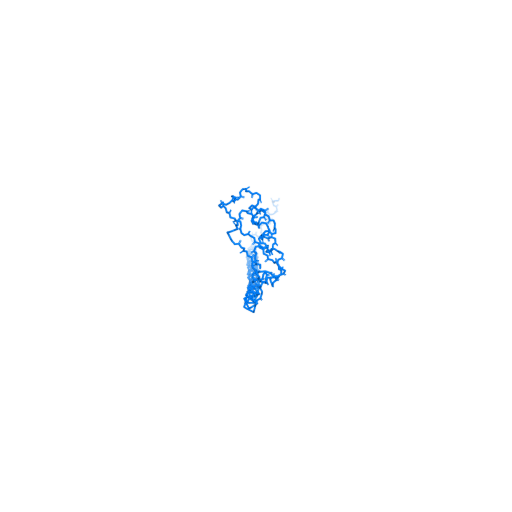.297 9.080 -100.111 1.00 58.75 160 ILE A CA 1
ATOM 1291 C C . ILE A 1 160 ? 31.221 9.531 -101.115 1.00 58.75 160 ILE A C 1
ATOM 1293 O O . ILE A 1 160 ? 30.769 10.670 -101.054 1.00 58.75 160 ILE A O 1
ATOM 1297 N N . THR A 1 161 ? 30.747 8.647 -102.000 1.00 56.81 161 THR A N 1
ATOM 1298 C CA . THR A 1 161 ? 29.657 8.969 -102.943 1.00 56.81 161 THR A CA 1
ATOM 1299 C C . THR A 1 161 ? 28.276 9.088 -102.294 1.00 56.81 161 THR A C 1
ATOM 1301 O O . THR A 1 161 ? 27.430 9.802 -102.821 1.00 56.81 161 THR A O 1
ATOM 1304 N N . LEU A 1 162 ? 28.035 8.418 -101.162 1.00 57.22 162 LEU A N 1
ATOM 1305 C CA . LEU A 1 162 ? 26.759 8.481 -100.434 1.00 57.22 162 LEU A CA 1
ATOM 1306 C C . LEU A 1 162 ? 26.641 9.745 -99.566 1.00 57.22 162 LEU A C 1
ATOM 1308 O O . LEU A 1 162 ? 25.567 10.328 -99.509 1.00 57.22 162 LEU A O 1
ATOM 1312 N N . LEU A 1 163 ? 27.746 10.212 -98.972 1.00 55.31 163 LEU A N 1
ATOM 1313 C CA . LEU A 1 163 ? 27.815 11.489 -98.239 1.00 55.31 163 LEU A CA 1
ATOM 1314 C C . LEU A 1 163 ? 27.819 12.726 -99.153 1.00 55.31 163 LEU A C 1
ATOM 1316 O O . LEU A 1 163 ? 27.529 13.823 -98.696 1.00 55.31 163 LEU A O 1
ATOM 1320 N N . ALA A 1 164 ? 28.150 12.563 -100.436 1.00 53.31 164 ALA A N 1
ATOM 1321 C CA . ALA A 1 164 ? 28.124 13.644 -101.422 1.00 53.31 164 ALA A CA 1
ATOM 1322 C C . ALA A 1 164 ? 26.739 13.860 -102.073 1.00 53.31 164 ALA A C 1
ATOM 1324 O O . ALA A 1 164 ? 26.579 14.810 -102.834 1.00 53.31 164 ALA A O 1
ATOM 1325 N N . ASN A 1 165 ? 25.759 12.988 -101.797 1.00 50.62 165 ASN A N 1
ATOM 1326 C CA . ASN A 1 165 ? 24.411 13.002 -102.387 1.00 50.62 165 ASN A CA 1
ATOM 1327 C C . ASN A 1 165 ? 23.276 13.130 -101.341 1.00 50.62 165 ASN A C 1
ATOM 1329 O O . ASN A 1 165 ? 22.114 12.886 -101.671 1.00 50.62 165 ASN A O 1
ATOM 1333 N N . SER A 1 166 ? 23.603 13.518 -100.102 1.00 45.12 166 SER A N 1
ATOM 1334 C CA . SER A 1 166 ? 22.667 13.929 -99.040 1.00 45.12 166 SER A CA 1
ATOM 1335 C C . SER A 1 166 ? 22.964 15.357 -98.608 1.00 45.12 166 SER A C 1
ATOM 1337 O O . SER A 1 166 ? 22.006 16.138 -98.445 1.00 45.12 166 SER A O 1
#

Secondary structure (DSSP, 8-state):
-EEE-S--HHHHHSTTHHHHHS-HHHHHHHHHTTS-EEE---TTTS-TTSHHHHHHHHHHHHHHHT-SS----HHHHHHHHHHHHHHHHHHHHHHHHHHHHHHHHHHHHHHHHHHHHHHHHHHHHHHHHHHHHHHHHHHHHHHHHHHHHHH-HHHHHHHHHHHT--

pLDDT: mean 88.38, std 11.01, range [45.12, 96.5]